Protein AF-A0A381NT22-F1 (afdb_monomer)

pLDDT: mean 80.72, std 10.36, range [40.25, 92.31]

Solvent-accessible surface area (backbone atoms only — not comparable to full-atom values): 4793 Å² total; per-residue (Å²): 136,56,71,68,57,50,54,52,49,51,62,58,46,48,64,47,49,76,71,43,95,60,68,72,48,75,49,77,48,81,46,78,58,96,71,38,21,35,21,36,40,42,36,36,38,88,94,50,71,52,75,36,73,22,74,25,77,40,63,69,56,5,45,51,52,21,51,54,52,42,44,54,51,51,50,51,52,47,52,65,56,58,7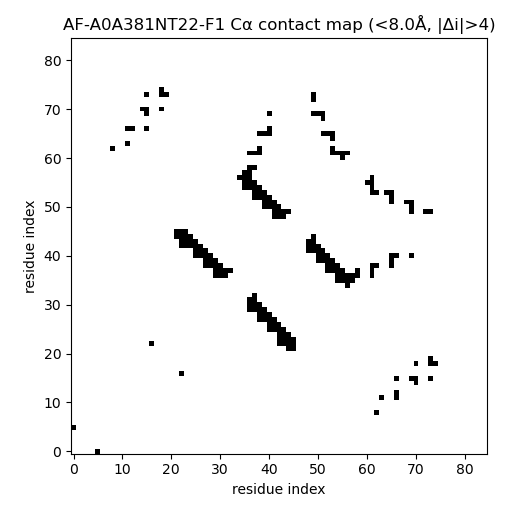4,74,107

Mean predicted aligned error: 6.55 Å

Sequence (85 aa):
VTDEQKSYLEKRLNKVDRLIKRPIYCRVTLDKGKNDFVTEINLSVPGDTIFVKALSNDQTKSIDDAVDKLVTRVVKFKETRFSKI

Foldseek 3Di:
DDPVVVVLLVVLCVVVVVLAPDWPDKDWDWDDDPQKIKIWIWTDDVPDIDIFIAIDSDNSVRSVVRSVSSSVVSVVVCCVVVVVD

Radius of gyration: 13.4 Å; Cα contacts (8 Å, |Δi|>4): 112; c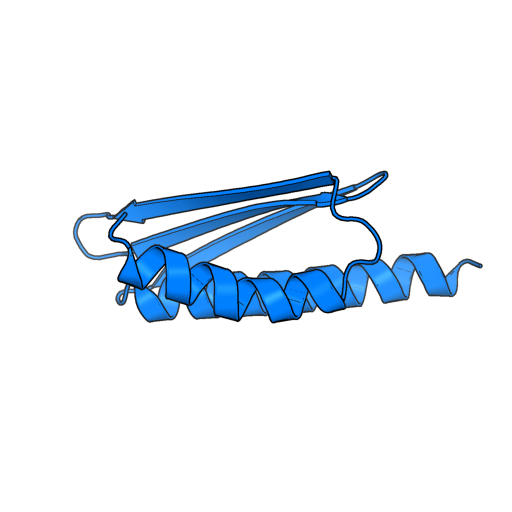hains: 1; bounding box: 34×20×38 Å

Organism: NCBI:txid408172

InterPro domains:
  IPR003489 Ribosome hibernation promoting factor/RaiA [PF02482] (1-80)
  IPR003489 Ribosome hibernation promoting factor/RaiA [cd00552] (1-79)
  IPR036567 Ribosome hibernation promotion factor-like [G3DSA:3.30.160.100] (1-85)
  IPR036567 Ribosome hibernation promotion factor-like [SSF69754] (1-84)

Secondary structure (DSSP, 8-state):
--HHHHHHHHHHHHHHHHH-S--SEEEEEEEE-SS-EEEEEEEEETTEEEEEEEEESSHHHHHHHHHHHHHHHHHHHHHHHHTT-

Structure (mmCIF, N/CA/C/O backbone):
data_AF-A0A381NT22-F1
#
_entry.id   AF-A0A381NT22-F1
#
loop_
_atom_site.group_PDB
_atom_site.id
_atom_site.type_symbol
_atom_site.label_atom_id
_atom_site.label_alt_id
_atom_site.label_comp_id
_atom_site.label_asym_id
_atom_site.label_entity_id
_atom_site.label_seq_id
_atom_site.pdbx_PDB_ins_code
_atom_site.Cartn_x
_atom_site.Cartn_y
_atom_site.Cartn_z
_atom_site.occupancy
_atom_site.B_iso_or_equiv
_atom_site.auth_seq_id
_atom_site.auth_comp_id
_atom_site.auth_asym_id
_atom_site.auth_atom_id
_atom_site.pdbx_PDB_model_num
ATOM 1 N N . VAL A 1 1 ? -14.402 1.914 3.549 1.00 59.91 1 VAL A N 1
ATOM 2 C CA . VAL A 1 1 ? -13.182 2.752 3.484 1.00 59.91 1 VAL A CA 1
ATOM 3 C C . VAL A 1 1 ? -13.651 4.194 3.499 1.00 59.91 1 VAL A C 1
ATOM 5 O O . VAL A 1 1 ? -14.540 4.492 2.710 1.00 59.91 1 VAL A O 1
ATOM 8 N N . THR A 1 2 ? -13.179 5.034 4.420 1.00 76.62 2 THR A N 1
ATOM 9 C CA . THR A 1 2 ? -13.538 6.468 4.446 1.00 76.62 2 THR A CA 1
ATOM 10 C C . THR A 1 2 ? -12.745 7.247 3.392 1.00 76.62 2 THR A C 1
ATOM 12 O O . THR A 1 2 ? -11.666 6.812 2.980 1.00 76.62 2 THR A O 1
ATOM 15 N N . ASP A 1 3 ? -13.250 8.401 2.949 1.00 77.69 3 ASP A N 1
ATOM 16 C CA . ASP A 1 3 ? -12.580 9.236 1.937 1.00 77.69 3 ASP A CA 1
ATOM 17 C C . ASP A 1 3 ? -11.178 9.694 2.366 1.00 77.69 3 ASP A C 1
ATOM 19 O O . ASP A 1 3 ? -10.253 9.729 1.553 1.00 77.69 3 ASP A O 1
ATOM 23 N N . GLU A 1 4 ? -10.972 9.944 3.661 1.00 77.19 4 GLU A N 1
ATOM 24 C CA . GLU A 1 4 ? -9.654 10.269 4.220 1.00 77.19 4 GLU A CA 1
ATOM 25 C C . GLU A 1 4 ? -8.652 9.120 4.054 1.00 77.19 4 GLU A C 1
ATOM 27 O O . GLU A 1 4 ? -7.512 9.340 3.644 1.00 77.19 4 GLU A O 1
ATOM 32 N N . GLN A 1 5 ? -9.081 7.879 4.307 1.00 72.69 5 GLN A N 1
ATOM 33 C CA . GLN A 1 5 ? -8.242 6.689 4.129 1.00 72.69 5 GLN A CA 1
ATOM 34 C C . GLN A 1 5 ? -7.881 6.489 2.660 1.00 72.69 5 GLN A C 1
ATOM 36 O O . GLN A 1 5 ? -6.750 6.121 2.345 1.00 72.69 5 GLN A O 1
ATOM 41 N N . LYS A 1 6 ? -8.831 6.754 1.760 1.00 77.38 6 LYS A N 1
ATOM 42 C CA . LYS A 1 6 ? -8.613 6.654 0.319 1.00 77.38 6 LYS A CA 1
ATOM 43 C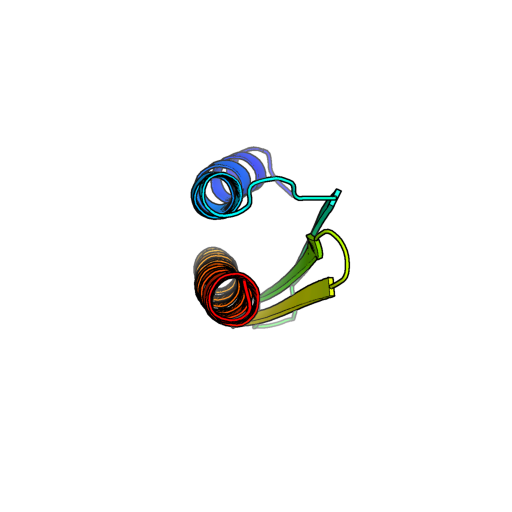 C . LYS A 1 6 ? -7.603 7.699 -0.160 1.00 77.38 6 LYS A C 1
ATOM 45 O O . LYS A 1 6 ? -6.631 7.334 -0.810 1.00 77.38 6 LYS A O 1
ATOM 50 N N . SER A 1 7 ? -7.767 8.957 0.250 1.00 82.62 7 SER A N 1
ATOM 51 C CA . SER A 1 7 ? -6.825 10.044 -0.053 1.00 82.62 7 SER A CA 1
ATOM 52 C C . SER A 1 7 ? -5.420 9.761 0.497 1.00 82.62 7 SER A C 1
ATOM 54 O O . SER A 1 7 ? -4.414 9.993 -0.178 1.00 82.62 7 SER A O 1
ATOM 56 N N . TYR A 1 8 ? -5.332 9.200 1.707 1.00 82.75 8 TYR A N 1
ATOM 57 C CA . TYR A 1 8 ? -4.063 8.796 2.309 1.00 82.75 8 TYR A CA 1
ATOM 58 C C . TYR A 1 8 ? -3.367 7.690 1.503 1.00 82.75 8 TYR A C 1
ATOM 60 O O . TYR A 1 8 ? -2.185 7.810 1.164 1.00 82.75 8 TYR A O 1
ATOM 6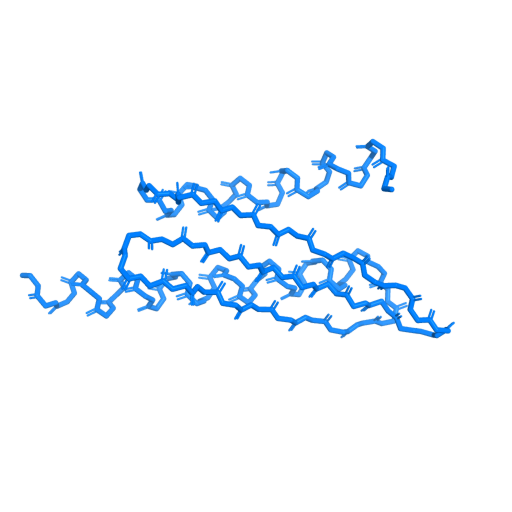8 N N . LEU A 1 9 ? -4.117 6.647 1.136 1.00 80.62 9 LEU A N 1
ATOM 69 C CA . LEU A 1 9 ? -3.644 5.560 0.281 1.00 80.62 9 LEU A CA 1
ATOM 70 C C . LEU A 1 9 ? -3.188 6.069 -1.083 1.00 80.62 9 LEU A C 1
ATOM 72 O O . LEU A 1 9 ? -2.100 5.711 -1.522 1.00 80.62 9 LEU A O 1
ATOM 76 N N . GLU A 1 10 ? -3.960 6.937 -1.731 1.00 81.12 10 GLU A N 1
ATOM 77 C CA . GLU A 1 10 ? -3.606 7.523 -3.026 1.00 81.12 10 GLU A CA 1
ATOM 78 C C . GLU A 1 10 ? -2.307 8.336 -2.948 1.00 81.12 10 GLU A C 1
ATOM 80 O O . GLU A 1 10 ? -1.416 8.153 -3.781 1.00 81.12 10 GLU A O 1
ATOM 85 N N . LYS A 1 11 ? -2.129 9.168 -1.912 1.00 84.56 11 LYS A N 1
ATOM 86 C CA . LYS A 1 11 ? -0.878 9.919 -1.693 1.00 84.56 11 LYS A CA 1
ATOM 87 C C . LYS A 1 11 ? 0.326 8.997 -1.510 1.00 84.56 11 LYS A C 1
ATOM 89 O O . LYS A 1 11 ? 1.393 9.261 -2.068 1.00 84.56 11 LYS A O 1
ATOM 94 N N . ARG A 1 12 ? 0.176 7.922 -0.732 1.00 80.75 12 ARG A N 1
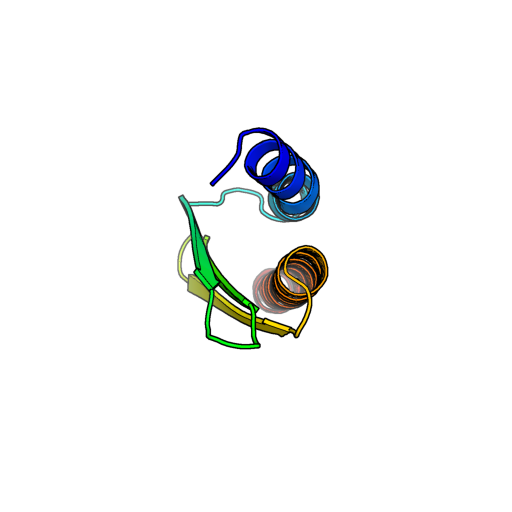ATOM 95 C CA . ARG A 1 12 ? 1.248 6.943 -0.497 1.00 80.75 12 ARG A CA 1
ATOM 96 C C . ARG A 1 12 ? 1.556 6.123 -1.749 1.00 80.75 12 ARG A C 1
ATOM 98 O O . ARG A 1 12 ? 2.727 5.984 -2.102 1.00 80.75 12 ARG A O 1
ATOM 105 N N . LEU A 1 13 ? 0.532 5.649 -2.454 1.00 79.44 13 LEU A N 1
ATOM 106 C CA . LEU A 1 13 ? 0.665 4.884 -3.694 1.00 79.44 13 LEU A CA 1
ATOM 107 C C . L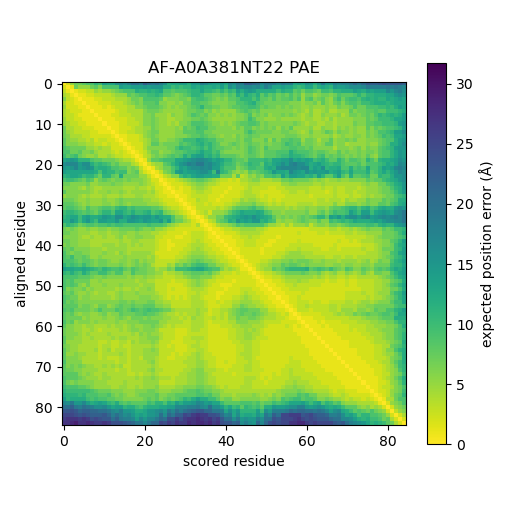EU A 1 13 ? 1.225 5.723 -4.843 1.00 79.44 13 LEU A C 1
ATOM 109 O O . LEU A 1 13 ? 1.923 5.170 -5.683 1.00 79.44 13 LEU A O 1
ATOM 113 N N . ASN A 1 14 ? 1.034 7.046 -4.853 1.00 80.94 14 ASN A N 1
ATOM 114 C CA . ASN A 1 14 ? 1.654 7.927 -5.850 1.00 80.94 14 ASN A CA 1
ATOM 115 C C . ASN A 1 14 ? 3.190 7.791 -5.873 1.00 80.94 14 ASN A C 1
ATOM 117 O O . ASN A 1 14 ? 3.807 7.835 -6.936 1.00 80.94 14 ASN A O 1
ATOM 121 N N . LYS A 1 15 ? 3.828 7.542 -4.717 1.00 76.00 15 LYS A N 1
ATOM 122 C CA . LYS A 1 15 ? 5.275 7.261 -4.660 1.00 76.00 15 LYS A CA 1
ATOM 123 C C . LYS A 1 15 ? 5.641 6.000 -5.444 1.00 76.00 15 LYS A C 1
ATOM 125 O O . LYS A 1 15 ? 6.668 5.972 -6.114 1.00 76.00 15 LYS A O 1
ATOM 130 N N . VAL A 1 16 ? 4.800 4.973 -5.354 1.00 74.06 16 VAL A N 1
ATOM 131 C CA . VAL A 1 16 ? 4.968 3.698 -6.059 1.00 74.06 16 VAL A CA 1
ATOM 132 C C . VAL A 1 16 ? 4.672 3.871 -7.549 1.00 74.06 16 VAL A C 1
ATOM 134 O O . VAL A 1 16 ? 5.428 3.374 -8.378 1.00 74.06 16 VAL A O 1
ATOM 137 N N . ASP A 1 17 ? 3.632 4.630 -7.890 1.00 73.69 17 ASP A N 1
ATOM 138 C CA . ASP A 1 17 ? 3.237 4.925 -9.268 1.00 73.69 17 ASP A CA 1
ATOM 139 C C . ASP A 1 17 ? 4.375 5.594 -10.053 1.00 73.69 17 ASP A C 1
ATOM 141 O O . ASP A 1 17 ? 4.767 5.117 -11.113 1.00 73.69 17 ASP A O 1
ATOM 145 N N . ARG A 1 18 ? 5.048 6.592 -9.462 1.00 74.25 18 ARG A N 1
ATOM 146 C CA . ARG A 1 18 ? 6.239 7.231 -10.061 1.00 74.25 18 ARG A CA 1
ATOM 147 C C . ARG A 1 18 ? 7.387 6.261 -10.345 1.00 74.25 18 ARG A C 1
ATOM 149 O O . ARG A 1 18 ? 8.202 6.505 -11.235 1.00 74.25 18 ARG A O 1
ATOM 156 N N . LEU A 1 19 ? 7.498 5.179 -9.576 1.00 69.50 19 LEU A N 1
ATOM 157 C CA . LEU A 1 19 ? 8.543 4.179 -9.775 1.00 69.50 19 LEU A CA 1
ATOM 158 C C . LEU A 1 19 ? 8.189 3.216 -10.912 1.00 69.50 19 LEU A C 1
ATOM 160 O O . LEU A 1 19 ? 9.104 2.711 -11.569 1.00 69.50 19 LEU A O 1
ATOM 164 N N . ILE A 1 20 ? 6.907 2.981 -11.183 1.00 67.62 20 ILE A N 1
ATOM 165 C CA . ILE A 1 20 ? 6.442 1.993 -12.155 1.00 67.62 20 ILE A CA 1
ATOM 166 C C . ILE A 1 20 ? 6.063 2.704 -13.451 1.00 67.62 20 ILE A C 1
ATOM 168 O O . ILE A 1 20 ? 5.075 3.414 -13.524 1.00 67.62 20 ILE A O 1
ATOM 172 N N . LYS A 1 21 ? 6.808 2.450 -14.533 1.00 65.44 21 LYS A N 1
ATOM 173 C CA . LYS A 1 21 ? 6.519 3.081 -15.834 1.00 65.44 21 LYS A CA 1
ATOM 174 C C . LYS A 1 21 ? 5.114 2.768 -16.376 1.00 65.44 21 LYS A C 1
ATOM 176 O O . LYS A 1 21 ? 4.607 3.571 -17.152 1.00 65.44 21 LYS A O 1
ATOM 181 N N . ARG A 1 22 ? 4.541 1.597 -16.050 1.00 65.88 22 ARG A N 1
ATOM 182 C CA . ARG A 1 22 ? 3.215 1.120 -16.504 1.00 65.88 22 ARG A CA 1
ATOM 183 C C . ARG A 1 22 ? 2.623 0.071 -15.544 1.00 65.88 22 ARG A C 1
ATOM 185 O O . ARG A 1 22 ? 2.816 -1.121 -15.790 1.00 65.88 22 ARG A O 1
ATOM 192 N N . PRO A 1 23 ? 1.958 0.447 -14.443 1.00 68.50 23 PRO A N 1
ATOM 193 C CA . PRO A 1 23 ? 1.162 -0.514 -13.682 1.00 68.50 23 PRO A CA 1
ATOM 194 C C . PRO A 1 23 ? -0.050 -0.961 -14.520 1.00 68.50 23 PRO A C 1
ATOM 196 O O . PRO A 1 23 ? -0.664 -0.145 -15.200 1.00 68.50 23 PRO A O 1
ATOM 199 N N . ILE A 1 24 ? -0.376 -2.259 -14.506 1.00 72.12 24 ILE A N 1
ATOM 200 C CA . ILE A 1 24 ? -1.579 -2.796 -15.173 1.00 72.12 24 ILE A CA 1
ATOM 201 C C . ILE A 1 24 ? -2.793 -2.552 -14.280 1.00 72.12 24 ILE A C 1
ATOM 203 O O . ILE A 1 24 ? -3.794 -2.002 -14.725 1.00 72.12 24 ILE A O 1
ATOM 207 N N . TYR A 1 25 ? -2.696 -2.950 -13.010 1.00 81.12 25 TYR A N 1
ATOM 208 C CA . TYR A 1 25 ? -3.672 -2.607 -11.981 1.00 81.12 25 TYR A CA 1
ATOM 209 C C . TYR A 1 25 ? -3.047 -2.742 -10.586 1.00 81.12 25 TYR A C 1
ATOM 211 O O . TYR A 1 25 ? -2.119 -3.528 -10.384 1.00 81.12 25 TYR A O 1
ATOM 219 N N . CYS A 1 26 ? -3.581 -1.994 -9.620 1.00 82.56 26 CYS A N 1
ATOM 220 C CA . CYS A 1 26 ? -3.256 -2.114 -8.202 1.00 82.56 26 CYS A CA 1
ATOM 221 C C . CYS A 1 26 ? -4.551 -2.349 -7.417 1.00 82.56 26 CYS A C 1
ATOM 223 O O . CYS A 1 26 ? -5.480 -1.545 -7.496 1.00 82.56 26 CYS A O 1
ATOM 225 N N . ARG A 1 27 ? -4.631 -3.456 -6.679 1.00 86.75 27 ARG A N 1
ATOM 226 C CA . ARG A 1 27 ? -5.740 -3.777 -5.778 1.00 86.75 27 ARG A CA 1
ATOM 227 C C . ARG A 1 27 ? -5.236 -3.729 -4.346 1.00 86.75 27 ARG A C 1
ATOM 229 O O . ARG A 1 27 ? -4.313 -4.458 -3.995 1.00 86.75 27 ARG A O 1
ATOM 236 N N . VAL A 1 28 ? -5.883 -2.908 -3.529 1.00 86.88 28 VAL A N 1
ATOM 237 C CA . VAL A 1 28 ? -5.632 -2.831 -2.091 1.00 86.88 28 VAL A CA 1
ATOM 238 C C . VAL A 1 28 ? -6.811 -3.450 -1.357 1.00 86.88 28 VAL A C 1
ATOM 240 O O . VAL A 1 28 ? -7.955 -3.062 -1.592 1.00 86.88 28 VAL A O 1
ATOM 243 N N . THR A 1 29 ? -6.522 -4.385 -0.464 1.00 89.00 29 THR A N 1
ATOM 244 C CA . THR A 1 29 ? -7.487 -4.984 0.454 1.00 89.00 29 THR A CA 1
ATOM 245 C C . THR A 1 29 ? -7.087 -4.590 1.868 1.00 89.00 29 THR A C 1
ATOM 247 O O . THR A 1 29 ? -5.965 -4.852 2.298 1.00 89.00 29 THR A O 1
ATOM 250 N N . LEU A 1 30 ? -8.001 -3.935 2.578 1.00 86.31 30 LEU A N 1
ATOM 251 C CA . LEU A 1 30 ? -7.856 -3.630 3.996 1.00 86.31 30 LEU A CA 1
ATOM 252 C C . LEU A 1 30 ? -8.781 -4.565 4.760 1.00 86.31 30 LEU A C 1
ATOM 254 O O . LEU A 1 30 ? -9.995 -4.515 4.560 1.00 86.31 30 LEU A O 1
ATOM 258 N N . ASP A 1 31 ? -8.208 -5.388 5.621 1.00 88.38 31 ASP A N 1
ATOM 259 C CA . ASP A 1 31 ? -8.942 -6.267 6.515 1.00 88.38 31 ASP A CA 1
ATOM 260 C C . ASP A 1 31 ? -8.709 -5.832 7.966 1.00 88.38 31 ASP A C 1
ATOM 262 O O . ASP A 1 31 ? -7.612 -5.414 8.354 1.00 88.38 31 ASP A O 1
ATOM 266 N N . LYS A 1 32 ? -9.768 -5.886 8.768 1.00 84.25 32 LYS A N 1
ATOM 267 C CA . LYS A 1 32 ? -9.751 -5.491 10.174 1.00 84.25 32 LYS A CA 1
ATOM 268 C C . LYS A 1 32 ? -10.117 -6.707 11.013 1.00 84.25 32 LYS A C 1
ATOM 270 O O . LYS A 1 32 ? -11.287 -7.067 11.125 1.00 84.25 32 LYS A O 1
ATOM 275 N N . GLY A 1 33 ? -9.104 -7.306 11.627 1.00 78.44 33 GLY A N 1
ATOM 276 C CA . GLY A 1 33 ? -9.267 -8.338 12.641 1.00 78.44 33 GLY A CA 1
ATOM 277 C C . GLY A 1 33 ? -9.699 -7.763 13.994 1.00 78.44 33 GLY A C 1
ATOM 278 O O . GLY A 1 33 ? -9.983 -6.574 14.137 1.00 78.44 33 GLY A O 1
ATOM 279 N N . LYS A 1 34 ? -9.736 -8.625 15.022 1.00 76.62 34 LYS A N 1
ATOM 280 C CA . LYS A 1 34 ? -10.120 -8.222 16.389 1.00 76.62 34 LYS A CA 1
ATOM 281 C C . LYS A 1 34 ? -9.132 -7.230 17.017 1.00 76.62 34 LYS A C 1
ATOM 283 O O . LYS A 1 34 ? -9.582 -6.257 17.606 1.00 76.62 34 LYS A O 1
ATOM 288 N N . ASN A 1 35 ? -7.827 -7.467 16.855 1.00 82.06 35 ASN A N 1
ATOM 289 C CA . ASN A 1 35 ? -6.752 -6.606 17.374 1.00 82.06 35 ASN A CA 1
ATOM 290 C C . ASN A 1 35 ? -5.749 -6.150 16.304 1.00 82.06 35 ASN A C 1
ATOM 292 O O . ASN A 1 35 ? -4.916 -5.294 16.588 1.00 82.06 35 ASN A O 1
ATOM 296 N N . ASP A 1 36 ? -5.839 -6.697 15.092 1.00 87.69 36 ASP A N 1
ATOM 297 C CA . ASP A 1 36 ? -4.848 -6.481 14.045 1.00 87.69 36 ASP A CA 1
ATOM 298 C C . ASP A 1 36 ? -5.505 -5.936 12.781 1.00 87.69 36 ASP A C 1
ATOM 300 O O . ASP A 1 36 ? -6.593 -6.356 12.381 1.00 87.69 36 ASP A O 1
ATOM 304 N N . PHE A 1 37 ? -4.806 -5.022 12.127 1.00 88.88 37 PHE A N 1
ATOM 305 C CA . PHE A 1 37 ? -5.117 -4.511 10.807 1.00 88.88 37 PHE A CA 1
ATOM 306 C C . PHE A 1 37 ? -4.204 -5.173 9.791 1.00 88.88 37 PHE A C 1
ATOM 308 O O . PHE A 1 37 ? -2.977 -5.179 9.931 1.00 88.88 37 PHE A O 1
ATOM 315 N N . VAL A 1 38 ? -4.817 -5.725 8.752 1.00 90.50 38 VAL A N 1
ATOM 316 C CA . VAL A 1 38 ? -4.118 -6.398 7.669 1.00 90.50 38 VAL A CA 1
ATOM 317 C C . VAL A 1 38 ? -4.305 -5.581 6.406 1.00 90.50 38 VAL A C 1
ATOM 319 O O . VAL A 1 38 ? -5.424 -5.366 5.952 1.00 90.50 38 VAL A O 1
ATOM 322 N N . THR A 1 39 ? -3.197 -5.139 5.824 1.00 91.38 39 THR A N 1
ATOM 323 C CA . THR A 1 39 ? -3.200 -4.475 4.523 1.00 91.38 39 THR A CA 1
ATOM 324 C C . THR A 1 39 ? -2.521 -5.375 3.506 1.00 91.38 39 THR A C 1
ATOM 326 O O . THR A 1 39 ? -1.353 -5.742 3.653 1.00 91.38 39 THR A O 1
ATOM 329 N N . GLU A 1 40 ? -3.255 -5.719 2.457 1.00 91.56 40 GLU A N 1
ATOM 330 C CA . GLU A 1 40 ? -2.771 -6.495 1.323 1.00 91.56 40 GLU A CA 1
ATOM 331 C C . GLU A 1 40 ? -2.789 -5.624 0.071 1.00 91.56 40 GLU A C 1
ATOM 333 O O . GLU A 1 40 ? -3.783 -4.962 -0.226 1.00 91.56 40 GLU A O 1
ATOM 338 N N . ILE A 1 41 ? -1.686 -5.620 -0.676 1.00 90.00 41 ILE A N 1
ATOM 339 C CA . ILE A 1 41 ? -1.581 -4.891 -1.938 1.00 90.00 41 ILE A CA 1
ATOM 340 C C . ILE A 1 41 ? -1.121 -5.859 -3.022 1.00 90.00 41 ILE A C 1
ATOM 342 O O . ILE A 1 41 ? -0.071 -6.494 -2.919 1.00 90.00 41 ILE A O 1
ATOM 346 N N . ASN A 1 42 ? -1.930 -5.955 -4.070 1.00 90.00 42 ASN A N 1
ATOM 347 C CA . ASN A 1 42 ? -1.668 -6.716 -5.280 1.00 90.00 42 ASN A CA 1
ATOM 348 C C . ASN A 1 42 ? -1.434 -5.741 -6.425 1.00 90.00 42 ASN A C 1
ATOM 350 O O . ASN A 1 42 ? -2.355 -5.052 -6.858 1.00 90.00 42 ASN A O 1
ATOM 354 N N . LEU A 1 43 ? -0.209 -5.695 -6.922 1.00 86.00 43 LEU A N 1
ATOM 355 C CA . LEU A 1 43 ? 0.189 -4.844 -8.027 1.00 86.00 43 LEU A CA 1
ATOM 356 C C . LEU A 1 43 ? 0.583 -5.724 -9.211 1.00 86.00 43 LEU A C 1
ATOM 358 O O . LEU A 1 43 ? 1.623 -6.382 -9.179 1.00 86.00 43 LEU A O 1
ATOM 362 N N . SER A 1 44 ? -0.204 -5.699 -10.282 1.00 83.62 44 SER A N 1
ATOM 363 C CA . SER A 1 44 ? 0.195 -6.335 -11.537 1.00 83.62 44 SER A CA 1
ATOM 364 C C . SER A 1 44 ? 0.966 -5.359 -12.410 1.00 83.62 44 SER A C 1
ATOM 366 O O . SER A 1 44 ? 0.528 -4.238 -12.681 1.00 83.62 44 SER A O 1
ATOM 368 N N . VAL A 1 45 ? 2.115 -5.820 -12.888 1.00 80.69 45 VAL A N 1
ATOM 369 C CA . VAL A 1 45 ? 2.979 -5.126 -13.840 1.00 80.69 45 VAL A CA 1
ATOM 370 C C . VAL A 1 45 ? 3.158 -6.005 -15.084 1.00 80.69 45 VAL A C 1
ATOM 372 O O . VAL A 1 45 ? 2.896 -7.206 -15.039 1.00 80.69 45 VAL A O 1
ATOM 375 N N . PRO A 1 46 ? 3.583 -5.458 -16.233 1.00 75.75 46 PRO A N 1
ATOM 376 C CA . PRO A 1 46 ? 3.771 -6.255 -17.441 1.00 75.75 46 PRO A CA 1
ATOM 377 C C . PRO A 1 46 ? 4.727 -7.429 -17.211 1.00 75.75 46 PRO A C 1
ATOM 379 O O . PRO A 1 46 ? 5.925 -7.235 -17.031 1.00 75.75 46 PRO A O 1
ATOM 382 N N . GLY A 1 47 ? 4.203 -8.653 -17.212 1.00 77.38 47 GLY A N 1
ATOM 383 C CA . GLY A 1 47 ? 4.965 -9.892 -17.058 1.00 77.38 47 GLY A CA 1
ATOM 384 C C . GLY A 1 47 ? 5.394 -10.258 -15.632 1.00 77.38 47 GLY A C 1
ATOM 385 O O . GLY A 1 47 ? 6.278 -11.099 -15.513 1.00 77.38 47 GLY A O 1
ATOM 386 N N . ASP A 1 48 ? 4.832 -9.638 -14.587 1.00 82.44 48 ASP A N 1
ATOM 387 C CA . ASP A 1 48 ? 4.923 -10.146 -13.206 1.00 82.44 48 ASP A CA 1
ATOM 388 C C . ASP A 1 48 ? 3.808 -9.567 -12.313 1.00 82.44 48 ASP A C 1
ATOM 390 O O . ASP A 1 48 ? 3.193 -8.550 -12.635 1.00 82.44 48 ASP A O 1
ATOM 394 N N . THR A 1 49 ? 3.536 -10.194 -11.171 1.00 84.12 49 THR A N 1
ATOM 395 C CA . THR A 1 49 ? 2.609 -9.669 -10.162 1.00 84.12 49 THR A CA 1
ATOM 396 C C . THR A 1 49 ? 3.295 -9.590 -8.808 1.00 84.12 49 THR A C 1
ATOM 398 O O . THR A 1 49 ? 3.769 -10.579 -8.257 1.00 84.12 49 THR A O 1
ATOM 4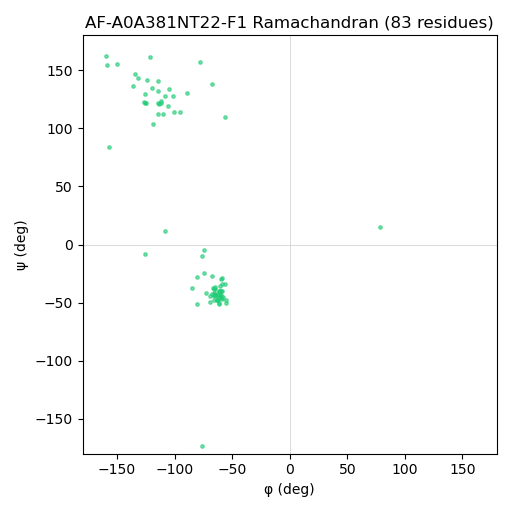01 N N . ILE A 1 50 ? 3.328 -8.384 -8.254 1.00 87.12 50 ILE A N 1
ATOM 402 C CA . ILE A 1 50 ? 3.923 -8.097 -6.958 1.00 87.12 50 ILE A CA 1
ATOM 403 C C . ILE A 1 50 ? 2.815 -8.130 -5.911 1.00 87.12 50 ILE A C 1
ATOM 405 O O . ILE A 1 50 ? 1.927 -7.280 -5.897 1.00 87.12 50 ILE A O 1
ATOM 409 N N . PHE A 1 51 ? 2.902 -9.103 -5.011 1.00 90.81 51 PHE A N 1
ATOM 410 C CA . PHE A 1 51 ? 2.039 -9.203 -3.841 1.00 90.81 51 PHE A CA 1
ATOM 411 C C . PHE A 1 51 ? 2.791 -8.792 -2.578 1.00 90.81 51 PHE A C 1
ATOM 413 O O . PHE A 1 51 ? 3.915 -9.246 -2.334 1.00 90.81 51 PHE A O 1
ATOM 420 N N . VAL A 1 52 ? 2.156 -7.962 -1.754 1.00 90.88 52 VAL A N 1
ATOM 421 C CA . VAL A 1 52 ? 2.641 -7.613 -0.419 1.00 90.88 52 VAL A CA 1
ATOM 422 C C . VAL A 1 52 ? 1.519 -7.675 0.605 1.00 90.88 52 VAL A C 1
ATOM 424 O O . VAL A 1 52 ? 0.365 -7.363 0.322 1.00 90.88 52 VAL A O 1
ATOM 427 N N . LYS A 1 53 ? 1.899 -8.055 1.823 1.00 92.31 53 LYS A N 1
ATOM 428 C CA . LYS A 1 53 ? 1.024 -8.120 2.987 1.00 92.31 53 LYS A CA 1
ATOM 429 C C . LYS A 1 53 ? 1.733 -7.523 4.195 1.00 92.31 53 LYS A C 1
ATOM 431 O O . LYS A 1 53 ? 2.919 -7.792 4.442 1.00 92.31 53 LYS A O 1
ATOM 436 N N . ALA A 1 54 ? 1.008 -6.724 4.958 1.00 91.56 54 ALA A N 1
ATOM 437 C CA . ALA A 1 54 ? 1.448 -6.208 6.241 1.00 91.56 54 ALA A CA 1
ATOM 438 C C . ALA A 1 54 ? 0.353 -6.403 7.284 1.00 91.56 54 ALA A C 1
ATOM 440 O O . ALA A 1 54 ? -0.833 -6.307 6.978 1.00 91.56 54 ALA A O 1
ATOM 441 N N . LEU A 1 55 ? 0.784 -6.707 8.502 1.00 90.62 55 LEU A N 1
ATOM 442 C CA . LEU A 1 55 ? -0.065 -6.868 9.668 1.00 90.62 55 LEU A CA 1
ATOM 443 C C . LEU A 1 55 ? 0.476 -5.934 10.744 1.00 90.62 55 LEU A C 1
ATOM 445 O O . LEU A 1 55 ? 1.682 -5.925 10.990 1.00 90.62 55 LEU A O 1
ATOM 449 N N . SER A 1 56 ? -0.399 -5.129 11.331 1.00 89.44 56 SER A N 1
ATOM 450 C CA . SER A 1 56 ? -0.029 -4.160 12.357 1.00 89.44 56 SER A CA 1
ATOM 451 C C . SER A 1 56 ? -1.191 -3.941 13.315 1.00 89.44 56 SER A C 1
ATOM 453 O O . SER A 1 56 ? -2.344 -4.121 12.943 1.00 89.44 56 SER A O 1
ATOM 455 N N . ASN A 1 57 ? -0.902 -3.512 14.538 1.00 88.75 57 ASN A N 1
ATOM 456 C CA . ASN A 1 57 ? -1.927 -3.152 15.523 1.00 88.75 57 ASN A CA 1
ATOM 457 C C . ASN A 1 57 ? -2.567 -1.777 15.249 1.00 88.75 57 ASN A C 1
ATOM 459 O O . ASN A 1 57 ? -3.569 -1.424 15.866 1.00 88.75 57 ASN A O 1
ATOM 463 N N . ASP A 1 58 ? -2.002 -1.010 14.315 1.00 85.94 58 ASP A N 1
ATOM 464 C CA . ASP A 1 58 ? -2.513 0.276 13.854 1.00 85.94 58 ASP A CA 1
ATOM 465 C C . ASP A 1 58 ? -2.818 0.220 12.350 1.00 85.94 58 ASP A C 1
ATOM 467 O O . ASP A 1 58 ? -2.024 -0.279 11.545 1.00 85.94 58 ASP A O 1
ATOM 471 N N . GLN A 1 59 ? -3.978 0.747 11.956 1.00 82.06 59 GLN A N 1
ATOM 472 C CA . GLN A 1 59 ? -4.423 0.724 10.567 1.00 82.06 59 GLN A CA 1
ATOM 473 C C . GLN A 1 59 ? -3.474 1.495 9.641 1.00 82.06 59 GLN A C 1
ATOM 475 O O . GLN A 1 59 ? -3.087 0.975 8.594 1.00 82.06 59 GLN A O 1
ATOM 480 N N . THR A 1 60 ? -3.085 2.712 10.021 1.00 84.56 60 THR A N 1
ATOM 481 C CA . THR A 1 60 ? -2.192 3.567 9.226 1.00 84.56 60 THR A CA 1
ATOM 482 C C . THR A 1 60 ? -0.806 2.950 9.115 1.00 84.56 60 THR A C 1
ATOM 484 O O . THR A 1 60 ? -0.232 2.925 8.029 1.00 84.56 60 THR A O 1
ATOM 487 N N . LYS A 1 61 ? -0.327 2.331 10.197 1.00 88.62 61 LYS A N 1
ATOM 488 C CA . LYS A 1 61 ? 0.947 1.614 10.209 1.00 88.62 61 LYS A CA 1
ATOM 489 C C . LYS A 1 61 ? 0.922 0.388 9.303 1.00 88.62 61 LYS A C 1
ATOM 491 O O . LYS A 1 61 ? 1.860 0.182 8.545 1.00 88.62 61 LYS A O 1
ATOM 496 N N . SER A 1 62 ? -0.169 -0.383 9.303 1.00 88.56 62 SER A N 1
ATOM 497 C CA . SER A 1 62 ? -0.313 -1.518 8.379 1.00 88.56 62 SER A CA 1
ATOM 498 C C . SER A 1 62 ? -0.274 -1.074 6.909 1.00 88.56 62 SER A C 1
ATOM 500 O O . SER A 1 62 ? 0.305 -1.769 6.075 1.00 88.56 62 SER A O 1
ATOM 502 N N . ILE A 1 63 ? -0.838 0.099 6.595 1.00 87.00 63 ILE A N 1
ATOM 503 C CA . ILE A 1 63 ? -0.810 0.683 5.250 1.00 87.00 63 ILE A CA 1
ATOM 504 C C . ILE A 1 63 ? 0.609 1.122 4.893 1.00 87.00 63 ILE A C 1
ATOM 506 O O . ILE A 1 63 ? 1.104 0.758 3.827 1.00 87.00 63 ILE A O 1
ATOM 510 N N . ASP A 1 64 ? 1.267 1.867 5.779 1.00 87.56 64 ASP A N 1
ATOM 511 C CA . ASP A 1 64 ? 2.638 2.334 5.573 1.00 87.56 64 ASP A CA 1
ATOM 512 C C . ASP A 1 64 ? 3.606 1.159 5.384 1.00 87.56 64 ASP A C 1
ATOM 514 O O . ASP A 1 64 ? 4.339 1.122 4.394 1.00 87.56 64 ASP A O 1
ATOM 518 N N . ASP A 1 65 ? 3.517 0.139 6.240 1.00 90.81 65 ASP A N 1
ATOM 519 C CA . ASP A 1 65 ? 4.325 -1.077 6.150 1.00 90.81 65 ASP A CA 1
ATOM 520 C C . ASP A 1 65 ? 4.080 -1.830 4.829 1.00 90.81 65 ASP A C 1
ATOM 522 O O . ASP A 1 65 ? 5.014 -2.357 4.215 1.00 90.81 65 ASP A O 1
ATOM 526 N N . ALA A 1 66 ? 2.828 -1.903 4.362 1.00 89.88 66 ALA A N 1
ATOM 527 C CA . ALA A 1 66 ? 2.503 -2.537 3.086 1.00 89.88 66 ALA A CA 1
ATOM 528 C C . ALA A 1 66 ? 3.071 -1.747 1.899 1.00 89.88 66 ALA A C 1
ATOM 530 O O . ALA A 1 66 ? 3.637 -2.341 0.977 1.00 89.88 66 ALA A O 1
ATOM 531 N N . VAL A 1 67 ? 2.962 -0.417 1.925 1.00 87.50 67 VAL A N 1
ATOM 532 C CA . VAL A 1 67 ? 3.484 0.462 0.871 1.00 87.50 67 VAL A CA 1
ATOM 533 C C . VAL A 1 67 ? 5.008 0.405 0.817 1.00 87.50 67 VAL A C 1
ATOM 535 O O . VAL A 1 67 ? 5.566 0.262 -0.269 1.00 87.50 67 VAL A O 1
ATOM 538 N N . ASP A 1 68 ? 5.699 0.442 1.952 1.00 89.56 68 ASP A N 1
ATOM 539 C CA . ASP A 1 68 ? 7.164 0.399 1.986 1.00 89.56 68 ASP A CA 1
ATOM 540 C C . ASP A 1 68 ? 7.701 -0.963 1.498 1.00 89.56 68 ASP A C 1
ATOM 542 O O . ASP A 1 68 ? 8.674 -1.033 0.729 1.00 89.56 68 ASP A O 1
ATOM 546 N N . LYS A 1 69 ? 7.007 -2.064 1.829 1.00 91.31 69 LYS A N 1
ATOM 547 C CA . LYS A 1 69 ? 7.277 -3.386 1.234 1.00 91.31 69 LYS A CA 1
ATOM 548 C C . LYS A 1 69 ? 7.055 -3.386 -0.278 1.00 91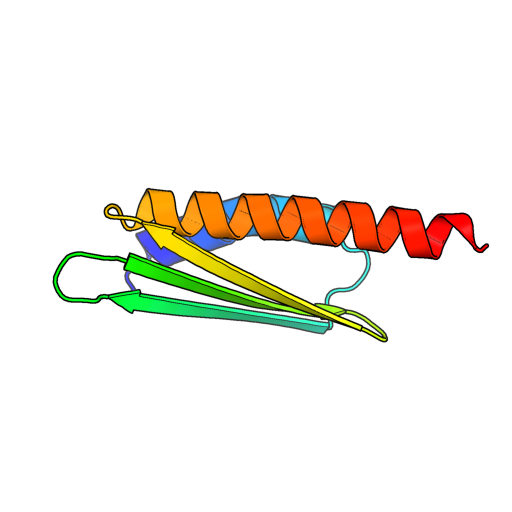.31 69 LYS A C 1
ATOM 550 O O . LYS A 1 69 ? 7.857 -3.980 -1.005 1.00 91.31 69 LYS A O 1
ATOM 555 N N . LEU A 1 70 ? 5.996 -2.728 -0.757 1.00 88.62 70 LEU A N 1
ATOM 556 C CA . LEU A 1 70 ? 5.696 -2.623 -2.185 1.00 88.62 70 LEU A CA 1
ATOM 557 C C . LEU A 1 70 ? 6.797 -1.863 -2.924 1.00 88.62 70 LEU A C 1
ATOM 559 O O . LEU A 1 70 ? 7.299 -2.360 -3.928 1.00 88.62 70 LEU A O 1
ATOM 563 N N . VAL A 1 71 ? 7.224 -0.711 -2.397 1.00 86.31 71 VAL A N 1
ATOM 564 C CA . VAL A 1 71 ? 8.335 0.084 -2.945 1.00 86.31 71 VAL A CA 1
ATOM 565 C C . VAL A 1 71 ? 9.590 -0.774 -3.059 1.00 86.31 71 VAL A C 1
ATOM 567 O O . VAL A 1 71 ? 10.178 -0.863 -4.135 1.00 86.31 71 VAL A O 1
ATOM 570 N N . THR A 1 72 ? 9.964 -1.469 -1.985 1.00 88.25 72 THR A N 1
ATOM 571 C CA . THR A 1 72 ? 11.163 -2.318 -1.961 1.00 88.25 72 THR A CA 1
ATOM 572 C C . THR A 1 72 ? 11.097 -3.426 -3.016 1.00 88.25 72 THR A C 1
ATOM 574 O O . THR A 1 72 ? 12.070 -3.677 -3.728 1.00 88.25 72 THR A O 1
ATOM 577 N N . ARG A 1 73 ? 9.938 -4.086 -3.155 1.00 86.50 73 ARG A N 1
ATOM 578 C CA . ARG A 1 73 ? 9.714 -5.121 -4.178 1.00 86.50 73 ARG A CA 1
ATOM 579 C C . ARG A 1 73 ? 9.772 -4.551 -5.594 1.00 86.50 73 ARG A C 1
ATOM 581 O O . ARG A 1 73 ? 10.390 -5.167 -6.455 1.00 86.50 73 ARG A O 1
ATOM 588 N N . VAL A 1 74 ? 9.171 -3.386 -5.831 1.00 83.25 74 VAL A N 1
ATOM 589 C CA . VAL A 1 74 ? 9.171 -2.703 -7.134 1.00 83.25 74 VAL A CA 1
ATOM 590 C C . VAL A 1 74 ? 10.579 -2.268 -7.533 1.00 83.25 74 VAL A C 1
ATOM 592 O O . VAL A 1 74 ? 10.971 -2.463 -8.682 1.00 83.25 74 VAL A O 1
ATOM 595 N N . VAL A 1 75 ? 11.358 -1.711 -6.603 1.00 83.69 75 VAL A N 1
ATOM 596 C CA . VAL A 1 75 ? 12.755 -1.323 -6.849 1.00 83.69 75 VAL A CA 1
ATOM 597 C C . VAL A 1 75 ? 13.583 -2.551 -7.224 1.00 83.69 75 VAL A C 1
ATOM 599 O O . VAL A 1 75 ? 14.179 -2.559 -8.298 1.00 83.69 75 VAL A O 1
ATOM 602 N N . LYS A 1 76 ? 13.516 -3.633 -6.434 1.00 83.62 76 LYS A N 1
ATOM 603 C CA . LYS A 1 76 ? 14.204 -4.899 -6.750 1.00 83.62 76 LYS A CA 1
ATOM 604 C C . LYS A 1 76 ? 13.778 -5.489 -8.093 1.00 83.62 76 LYS A C 1
ATOM 606 O O . LYS A 1 76 ? 14.611 -6.002 -8.839 1.00 83.62 76 LYS A O 1
ATOM 611 N N . PHE A 1 77 ? 12.486 -5.423 -8.409 1.00 80.00 77 PHE A N 1
ATOM 612 C CA . PHE A 1 77 ? 11.955 -5.885 -9.687 1.00 80.00 77 PHE A CA 1
ATOM 613 C C . PHE A 1 77 ? 12.542 -5.091 -10.857 1.00 80.00 77 PHE A C 1
ATOM 615 O O . PHE A 1 77 ? 12.979 -5.681 -11.846 1.00 80.00 77 PHE A O 1
ATOM 622 N N . LYS A 1 78 ? 12.608 -3.759 -10.732 1.00 75.06 78 LYS A N 1
ATOM 623 C CA . LYS A 1 78 ? 13.254 -2.898 -11.726 1.00 75.06 78 LYS A CA 1
ATOM 624 C C . LYS A 1 78 ? 14.734 -3.228 -11.852 1.00 75.06 78 LYS A C 1
ATOM 626 O O . LYS A 1 78 ? 15.170 -3.485 -12.963 1.00 75.06 78 LYS A O 1
ATOM 631 N N . GLU A 1 79 ? 15.486 -3.277 -10.760 1.00 78.06 79 GLU A N 1
ATOM 632 C CA . GLU A 1 79 ? 16.920 -3.599 -10.794 1.00 78.06 79 GLU A CA 1
ATOM 633 C C . GLU A 1 79 ? 17.181 -4.942 -11.484 1.00 78.06 79 GLU A C 1
ATOM 635 O O . GLU A 1 79 ? 17.976 -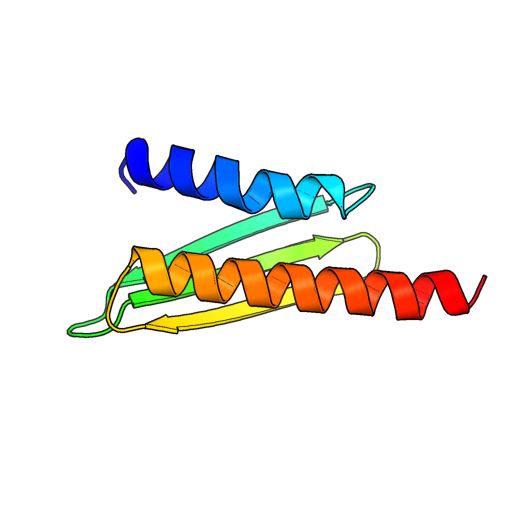5.013 -12.415 1.00 78.06 79 GLU A O 1
ATOM 640 N N . THR A 1 80 ? 16.432 -5.988 -11.129 1.00 72.12 80 THR A N 1
ATOM 641 C CA . THR A 1 80 ? 16.611 -7.331 -11.706 1.00 72.12 80 THR A CA 1
ATOM 642 C C . THR A 1 80 ? 16.299 -7.376 -13.207 1.00 72.12 80 THR A C 1
ATOM 644 O O . THR A 1 80 ? 16.966 -8.092 -13.954 1.00 72.12 80 THR A O 1
ATOM 647 N N . ARG A 1 81 ? 15.292 -6.623 -13.675 1.00 66.75 81 ARG A N 1
ATOM 648 C CA . ARG A 1 81 ? 14.915 -6.592 -15.100 1.00 66.75 81 ARG A CA 1
ATOM 649 C C . ARG A 1 81 ? 15.731 -5.620 -15.940 1.00 66.75 81 ARG A C 1
ATOM 651 O O . ARG A 1 81 ? 16.026 -5.948 -17.080 1.00 66.75 81 ARG A O 1
ATOM 658 N N . PHE A 1 82 ? 16.081 -4.451 -15.411 1.00 56.16 82 PHE A N 1
ATOM 659 C CA . PHE A 1 82 ? 16.924 -3.482 -16.115 1.00 56.16 82 PHE A CA 1
ATOM 660 C C . PHE A 1 82 ? 18.392 -3.917 -16.142 1.00 56.16 82 PHE A C 1
ATOM 662 O O . PHE A 1 82 ? 19.092 -3.546 -17.070 1.00 56.16 82 PHE A O 1
ATOM 669 N N . SER A 1 83 ? 18.849 -4.751 -15.199 1.00 47.88 83 SER A N 1
ATOM 670 C CA . SER A 1 83 ? 20.216 -5.292 -15.219 1.00 47.88 83 SER A CA 1
ATOM 671 C C . SER A 1 83 ? 20.435 -6.394 -16.269 1.00 47.88 83 SER A C 1
ATOM 673 O O . SER A 1 83 ? 21.556 -6.875 -16.407 1.00 47.88 83 SER A O 1
ATOM 675 N N . LYS A 1 84 ? 19.383 -6.826 -16.981 1.00 46.00 84 LYS A N 1
ATOM 676 C CA . LYS A 1 84 ? 19.452 -7.821 -18.068 1.00 46.00 84 LYS A CA 1
ATOM 677 C C . LYS A 1 84 ? 19.249 -7.222 -19.470 1.00 46.00 84 LYS A C 1
ATOM 679 O O . LYS A 1 84 ? 19.040 -7.992 -20.406 1.00 46.00 84 LYS A O 1
ATOM 684 N N . ILE A 1 85 ? 19.270 -5.894 -19.610 1.00 40.25 85 ILE A N 1
ATOM 685 C CA . ILE A 1 85 ? 19.170 -5.195 -20.905 1.00 40.25 85 ILE A CA 1
ATOM 686 C C . ILE A 1 85 ? 20.528 -4.599 -21.252 1.00 40.25 85 ILE A C 1
ATOM 688 O O . ILE A 1 85 ? 21.110 -3.952 -20.354 1.00 40.25 85 ILE A O 1
#

Nearest PDB structures (foldseek):
  4hei-assembly1_A  TM=9.580E-01  e=2.190E-06  Vibrio cholerae O1 biovar El Tor str. N16961
  2ywq-assembly3_C  TM=9.313E-01  e=1.205E-05  Thermus thermophilus HB8
  3tqm-assembly1_A  TM=8.876E-01  e=1.456E-05  Coxiella burnetii
  6h4n-assembly1_x  TM=9.459E-01  e=9.085E-05  Escherichia coli BW25113
  4v8h-assembly2_CX  TM=8.963E-01  e=1.170E-04  Escherichia coli K-12